Protein AF-F2KDV9-F1 (afdb_monomer)

Secondary structure (DSSP, 8-state):
-HHHHHHHHHHHHHHHHHHHHHHHHHHHHHTTT--S-TT-TT---S--HHHHHHHHHHHHHHHHHHHHHHHHHHHHHTTTS-HHHHHHHHHHHHHHHHHHHHHHHHHHHHHSTTSHHHHHHHHHHHHHHHHHHHHSPPP-------

Foldseek 3Di:
DVVVLLVQLVVLLVLLLVLLVLLLVLLVVLCVPPALDPPDSVDNPDHRPLVVLSVVLVVLSVQLNVLQVVLSVVCVVCVPPDLVVNQVSLCVSNVSVLVSLVSQLVSLVPRRVVPPSSVSSNVSSVSSNVSSVVSGDDDPDPPPPD

Structure (mmCIF, N/CA/C/O backbone):
data_AF-F2KDV9-F1
#
_entry.id   AF-F2KDV9-F1
#
loop_
_atom_site.group_PDB
_atom_site.id
_atom_site.type_symbol
_atom_site.label_atom_id
_atom_site.label_alt_id
_atom_site.label_comp_id
_atom_site.label_asym_id
_atom_site.label_entity_id
_atom_site.label_seq_id
_atom_site.pdbx_PDB_ins_code
_atom_site.Cartn_x
_atom_site.Cartn_y
_atom_site.Cartn_z
_atom_site.occupancy
_a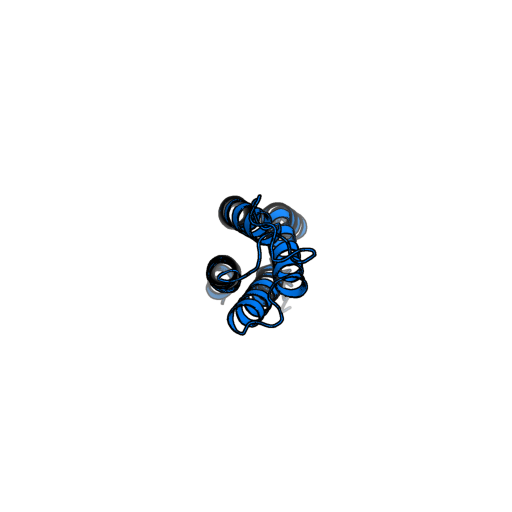tom_site.B_iso_or_equiv
_atom_site.auth_seq_id
_atom_site.auth_comp_id
_atom_site.auth_asym_id
_atom_site.auth_atom_id
_atom_site.pdbx_PDB_model_num
ATOM 1 N N . MET A 1 1 ? -8.749 -10.512 27.404 1.00 46.06 1 MET A N 1
ATOM 2 C CA . MET A 1 1 ? -8.938 -10.671 25.937 1.00 46.06 1 MET A CA 1
ATOM 3 C C . MET A 1 1 ? -9.167 -9.361 25.161 1.00 46.06 1 MET A C 1
ATOM 5 O O . MET A 1 1 ? -8.765 -9.292 24.007 1.00 46.06 1 MET A O 1
ATOM 9 N N . MET A 1 2 ? -9.738 -8.299 25.754 1.00 39.50 2 MET A N 1
ATOM 10 C CA . MET A 1 2 ? -10.058 -7.034 25.053 1.00 39.50 2 MET A CA 1
ATOM 11 C C . MET A 1 2 ? -8.856 -6.205 24.546 1.00 39.50 2 MET A C 1
ATOM 13 O O . MET A 1 2 ? -8.985 -5.516 23.536 1.00 39.50 2 MET A O 1
ATOM 17 N N . GLY A 1 3 ? -7.678 -6.288 25.177 1.00 42.25 3 GLY A N 1
ATOM 18 C CA . GLY A 1 3 ? -6.473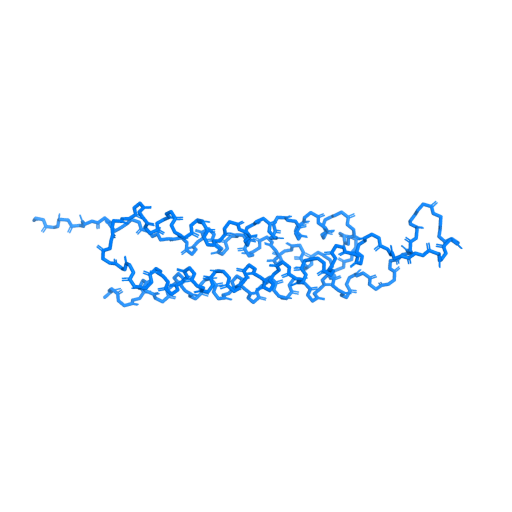 -5.574 24.714 1.00 42.25 3 GLY A CA 1
ATOM 19 C C . GLY A 1 3 ? -5.880 -6.119 23.405 1.00 42.25 3 GLY A C 1
ATOM 20 O O . GLY A 1 3 ? -5.303 -5.368 22.622 1.00 42.25 3 GLY A O 1
ATOM 21 N N . PHE A 1 4 ? -6.088 -7.407 23.113 1.00 40.28 4 PHE A N 1
ATOM 22 C CA . PHE A 1 4 ? -5.492 -8.082 21.953 1.00 40.28 4 PHE A CA 1
ATOM 23 C C . PHE A 1 4 ? -6.148 -7.658 20.625 1.00 40.28 4 PHE A C 1
ATOM 25 O O . PHE A 1 4 ? -5.480 -7.530 19.600 1.00 40.28 4 PHE A O 1
ATOM 32 N N . MET A 1 5 ? -7.453 -7.357 20.647 1.00 48.62 5 MET A N 1
ATOM 33 C CA . MET A 1 5 ? -8.191 -6.886 19.467 1.00 48.62 5 MET A CA 1
ATOM 34 C C . MET A 1 5 ? -7.814 -5.456 19.053 1.00 48.62 5 MET A C 1
ATOM 36 O O . MET A 1 5 ? -7.805 -5.163 17.860 1.00 48.62 5 MET A O 1
ATOM 40 N N . LYS A 1 6 ? -7.448 -4.586 20.009 1.00 54.81 6 LYS A N 1
ATOM 41 C CA . LYS A 1 6 ? -7.051 -3.189 19.745 1.00 54.81 6 LYS A CA 1
ATOM 42 C C . LYS A 1 6 ? -5.765 -3.101 18.918 1.00 54.81 6 LYS A C 1
ATOM 44 O O . LYS A 1 6 ? -5.653 -2.254 18.039 1.00 54.81 6 LYS A O 1
ATOM 49 N N . HIS A 1 7 ? -4.812 -3.998 19.164 1.00 63.78 7 HIS A N 1
ATOM 50 C CA . HIS A 1 7 ? -3.532 -3.986 18.460 1.00 63.78 7 HIS A CA 1
ATOM 51 C C . HIS A 1 7 ? -3.597 -4.604 17.065 1.00 63.78 7 HIS A C 1
ATOM 53 O O . HIS A 1 7 ? -2.810 -4.217 16.210 1.00 63.78 7 HIS A O 1
ATOM 59 N N . ARG A 1 8 ? -4.513 -5.544 16.808 1.00 79.62 8 ARG A N 1
ATOM 60 C CA . ARG A 1 8 ? -4.518 -6.293 15.544 1.00 79.62 8 ARG A CA 1
ATOM 61 C C . ARG A 1 8 ? -4.823 -5.408 14.333 1.00 79.62 8 ARG A C 1
ATOM 63 O O . ARG A 1 8 ? -4.043 -5.427 13.393 1.00 79.62 8 ARG A O 1
ATOM 70 N N . GLY A 1 9 ? -5.901 -4.620 14.359 1.00 81.38 9 GLY A N 1
ATOM 71 C CA . GLY A 1 9 ? -6.278 -3.766 13.219 1.00 81.38 9 GLY A CA 1
ATOM 72 C C . GLY A 1 9 ? -5.215 -2.713 12.891 1.00 81.38 9 GLY A C 1
ATOM 73 O O . GLY A 1 9 ? -4.843 -2.547 11.737 1.00 81.38 9 GLY A O 1
ATOM 74 N N . MET A 1 10 ? -4.645 -2.078 13.919 1.00 83.69 10 MET A N 1
ATOM 75 C CA . MET A 1 10 ? -3.583 -1.082 13.747 1.00 83.69 10 MET A CA 1
ATOM 76 C C . MET A 1 10 ? -2.273 -1.703 13.242 1.00 83.69 10 MET A C 1
ATOM 78 O O . MET A 1 10 ? -1.630 -1.132 12.370 1.00 83.69 10 MET A O 1
ATOM 82 N N . LYS A 1 11 ? -1.900 -2.895 13.735 1.00 88.81 11 LYS A N 1
ATOM 83 C CA . LYS A 1 11 ? -0.735 -3.641 13.232 1.00 88.81 11 LYS A CA 1
ATOM 84 C C . LYS A 1 11 ? -0.907 -4.040 11.767 1.00 88.81 11 LYS A C 1
ATOM 86 O O . LYS A 1 11 ? 0.035 -3.905 11.000 1.00 88.81 11 LYS A O 1
ATOM 91 N N . LEU A 1 12 ? -2.098 -4.502 11.382 1.00 92.06 12 LEU A N 1
ATOM 92 C CA . LEU A 1 12 ? -2.402 -4.856 9.993 1.00 92.06 12 LEU A CA 1
ATOM 93 C C . LEU A 1 12 ? -2.393 -3.623 9.080 1.00 92.06 12 LEU A C 1
ATOM 95 O O . LEU A 1 12 ? -1.820 -3.685 8.000 1.00 92.06 12 LEU A O 1
ATOM 99 N N . GLY A 1 13 ? -2.944 -2.492 9.534 1.00 90.69 13 GLY A N 1
ATOM 100 C CA . GLY A 1 13 ? -2.863 -1.222 8.807 1.00 90.69 13 GLY A CA 1
ATOM 101 C C . GLY A 1 13 ? -1.422 -0.733 8.630 1.00 90.69 13 GLY A C 1
ATOM 102 O O . GLY A 1 13 ? -1.033 -0.361 7.529 1.00 90.69 13 GLY A O 1
ATOM 103 N N . ALA A 1 14 ? -0.596 -0.811 9.678 1.00 92.50 14 ALA A N 1
ATOM 104 C CA . ALA A 1 14 ? 0.826 -0.479 9.586 1.00 92.50 14 ALA A CA 1
ATOM 105 C C . ALA A 1 14 ? 1.577 -1.421 8.628 1.00 92.50 14 ALA A C 1
ATOM 107 O O . ALA A 1 14 ? 2.372 -0.961 7.814 1.00 92.50 14 ALA A O 1
ATOM 108 N N . ALA A 1 15 ? 1.286 -2.725 8.673 1.00 94.94 15 ALA A N 1
ATOM 109 C CA . ALA A 1 15 ? 1.850 -3.691 7.734 1.00 94.94 15 ALA A CA 1
ATOM 110 C C . ALA A 1 15 ? 1.444 -3.381 6.282 1.00 94.94 15 ALA A C 1
ATOM 112 O O . ALA A 1 15 ? 2.285 -3.461 5.394 1.00 94.94 15 ALA A O 1
ATOM 113 N N . ALA A 1 16 ? 0.196 -2.959 6.045 1.00 95.19 16 ALA A N 1
ATOM 114 C CA . ALA A 1 16 ? -0.279 -2.559 4.720 1.00 95.19 16 ALA A CA 1
ATOM 115 C C . ALA A 1 16 ? 0.500 -1.352 4.164 1.00 95.19 16 ALA A C 1
ATOM 117 O O . ALA A 1 16 ? 0.844 -1.347 2.982 1.00 95.19 16 ALA A O 1
ATOM 118 N N . ILE A 1 17 ? 0.824 -0.371 5.020 1.00 95.12 17 ILE A N 1
ATOM 119 C CA . ILE A 1 17 ? 1.678 0.782 4.678 1.00 95.12 17 ILE A CA 1
ATOM 120 C C . ILE A 1 17 ? 3.079 0.323 4.285 1.00 95.12 17 ILE A C 1
ATOM 122 O O . ILE A 1 17 ? 3.563 0.681 3.215 1.00 95.12 17 ILE A O 1
ATOM 126 N N . VAL A 1 18 ? 3.715 -0.505 5.118 1.00 96.56 18 VAL A N 1
ATOM 127 C CA . VAL A 1 18 ? 5.059 -1.025 4.831 1.00 96.56 18 VAL A CA 1
ATOM 128 C C . VAL A 1 18 ? 5.067 -1.796 3.514 1.00 96.56 18 VAL A C 1
ATOM 130 O O . VAL A 1 18 ? 5.954 -1.592 2.693 1.00 96.56 18 VAL A O 1
ATOM 133 N N . PHE A 1 19 ? 4.062 -2.636 3.274 1.00 96.75 19 PHE A N 1
ATOM 134 C CA . PHE A 1 19 ? 3.981 -3.411 2.040 1.00 96.75 19 PHE A CA 1
ATOM 135 C C . PHE A 1 19 ? 3.766 -2.529 0.812 1.00 96.75 19 PHE A C 1
ATOM 137 O O . PHE A 1 19 ? 4.416 -2.759 -0.202 1.00 96.75 19 PHE A O 1
ATOM 144 N N . ALA A 1 20 ? 2.949 -1.478 0.911 1.00 95.38 20 ALA A N 1
ATOM 145 C CA . ALA A 1 20 ? 2.756 -0.537 -0.189 1.00 95.38 20 ALA A CA 1
ATOM 146 C C . ALA A 1 20 ? 4.038 0.243 -0.514 1.00 95.38 20 ALA A C 1
ATOM 148 O O . ALA A 1 20 ? 4.354 0.452 -1.681 1.00 95.38 20 ALA A O 1
ATOM 149 N N . LEU A 1 21 ? 4.799 0.644 0.511 1.00 95.31 21 LEU A N 1
ATOM 150 C CA . LEU A 1 21 ? 6.090 1.308 0.328 1.00 95.31 21 LEU A CA 1
ATOM 151 C C . LEU A 1 21 ? 7.111 0.375 -0.328 1.00 95.31 21 LEU A C 1
ATOM 153 O O . LEU A 1 21 ? 7.778 0.775 -1.278 1.00 95.31 21 LEU A O 1
ATOM 157 N N . MET A 1 22 ? 7.199 -0.875 0.130 1.00 95.56 22 MET A N 1
ATOM 158 C CA . MET A 1 22 ? 8.063 -1.883 -0.489 1.00 95.56 22 MET A CA 1
ATOM 159 C C . MET A 1 22 ? 7.657 -2.160 -1.940 1.00 95.56 22 MET A C 1
ATOM 161 O O . MET A 1 22 ? 8.528 -2.266 -2.798 1.00 95.56 22 MET A O 1
ATOM 165 N N . ALA A 1 23 ? 6.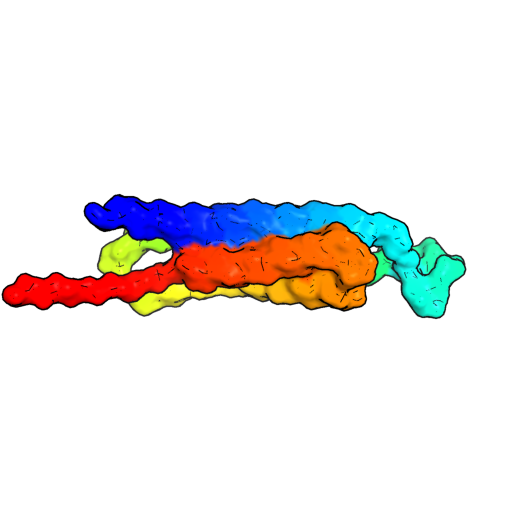354 -2.206 -2.234 1.00 94.81 23 ALA A N 1
ATOM 166 C CA . ALA A 1 23 ? 5.852 -2.350 -3.597 1.00 94.81 23 ALA A CA 1
ATOM 167 C C . ALA A 1 23 ? 6.305 -1.191 -4.498 1.00 94.81 23 ALA A C 1
ATOM 169 O O . ALA A 1 23 ? 6.808 -1.443 -5.589 1.00 94.81 23 ALA A O 1
ATOM 170 N N . CYS A 1 24 ? 6.203 0.060 -4.025 1.00 93.19 24 CYS A N 1
ATOM 171 C CA . CYS A 1 24 ? 6.716 1.226 -4.752 1.00 93.19 24 CYS A CA 1
ATOM 172 C C . CYS A 1 24 ? 8.220 1.117 -5.028 1.00 93.19 24 CYS A C 1
ATOM 174 O O . CYS A 1 24 ? 8.665 1.425 -6.130 1.00 93.19 24 CYS A O 1
ATOM 176 N N . VAL A 1 25 ? 9.004 0.676 -4.040 1.00 94.00 25 VAL A N 1
ATOM 177 C CA . VAL A 1 25 ? 10.456 0.507 -4.188 1.00 94.00 25 VAL A CA 1
ATOM 178 C C . VAL A 1 25 ? 10.776 -0.578 -5.218 1.00 94.00 25 VAL A C 1
ATOM 180 O O . VAL A 1 25 ? 11.595 -0.349 -6.101 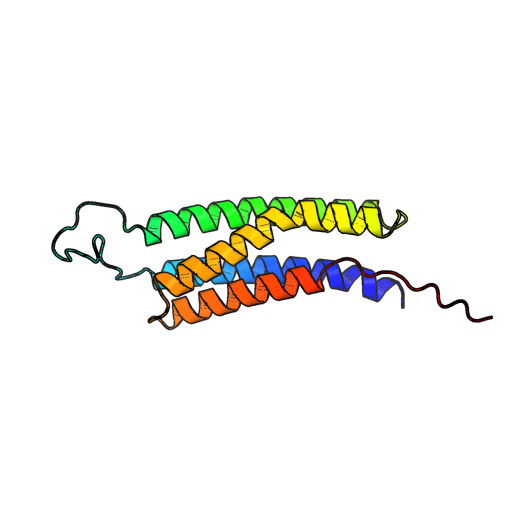1.00 94.00 25 VAL A O 1
ATOM 183 N N . PHE A 1 26 ? 10.108 -1.732 -5.164 1.00 94.25 26 PHE A N 1
ATOM 184 C CA . PHE A 1 26 ? 10.297 -2.779 -6.170 1.00 94.25 26 PHE A CA 1
ATOM 185 C C . PHE A 1 26 ? 9.895 -2.316 -7.566 1.00 94.25 26 PHE A C 1
ATOM 187 O O . PHE A 1 26 ? 10.621 -2.588 -8.514 1.00 94.25 26 PHE A O 1
ATOM 194 N N . LEU A 1 27 ? 8.794 -1.571 -7.690 1.00 90.75 27 LEU A N 1
ATOM 195 C CA . LEU A 1 27 ? 8.364 -1.007 -8.964 1.00 90.75 27 LEU A CA 1
ATOM 196 C C . LEU A 1 27 ? 9.392 -0.015 -9.525 1.00 90.75 27 LEU A C 1
ATOM 198 O O . LEU A 1 27 ? 9.670 -0.049 -10.716 1.00 90.75 27 LEU A O 1
ATOM 202 N N . LEU A 1 28 ? 9.987 0.826 -8.673 1.00 91.12 28 LEU A N 1
ATOM 203 C CA . LEU A 1 28 ? 11.031 1.773 -9.072 1.00 91.12 28 LEU A CA 1
ATOM 204 C C . LEU A 1 28 ? 12.262 1.068 -9.653 1.00 91.12 28 LEU A C 1
ATOM 206 O O . LEU A 1 28 ? 12.827 1.537 -10.631 1.00 91.12 28 LEU A O 1
ATOM 210 N N . PHE A 1 29 ? 12.667 -0.059 -9.072 1.00 90.00 29 PHE A N 1
ATOM 211 C CA . PHE A 1 29 ? 13.768 -0.854 -9.616 1.00 90.00 29 PHE A CA 1
ATOM 212 C C . PHE A 1 29 ? 13.352 -1.700 -10.824 1.00 90.00 29 PHE A C 1
ATOM 214 O O . PHE A 1 29 ? 14.182 -2.008 -11.669 1.00 90.00 29 PHE A O 1
ATOM 221 N N . ALA A 1 30 ? 12.077 -2.074 -10.928 1.00 88.81 30 ALA A N 1
ATOM 222 C CA . ALA A 1 30 ? 11.561 -2.863 -12.042 1.00 88.81 30 ALA A CA 1
ATOM 223 C C . ALA A 1 30 ? 11.449 -2.071 -13.353 1.00 88.81 30 ALA A C 1
ATOM 225 O O . ALA A 1 30 ? 11.384 -2.679 -14.415 1.00 88.81 30 ALA A O 1
ATOM 226 N N . ILE A 1 31 ? 11.403 -0.736 -13.285 1.00 85.75 31 ILE A N 1
ATOM 227 C CA . ILE A 1 31 ? 11.371 0.123 -14.478 1.00 85.75 31 ILE A CA 1
ATOM 228 C C . ILE A 1 31 ? 12.762 0.442 -15.038 1.00 85.75 31 ILE A C 1
ATOM 230 O O . ILE A 1 31 ? 12.858 1.087 -16.082 1.00 85.75 31 ILE A O 1
ATOM 234 N N . ASP A 1 32 ? 13.828 0.019 -14.356 1.00 80.06 32 ASP A N 1
ATOM 235 C CA . ASP A 1 32 ? 15.192 0.210 -14.836 1.00 80.06 32 ASP A CA 1
ATOM 236 C C . ASP A 1 32 ? 15.403 -0.612 -16.118 1.00 80.06 32 ASP A C 1
ATOM 238 O O . ASP A 1 32 ? 15.214 -1.829 -16.134 1.00 80.06 32 ASP A O 1
ATOM 242 N N . GLY A 1 33 ? 15.728 0.068 -17.219 1.00 68.62 33 GLY A N 1
ATOM 243 C CA . GLY A 1 33 ? 15.847 -0.538 -18.549 1.00 68.62 33 GLY A CA 1
ATOM 244 C C . GLY A 1 33 ? 14.563 -0.580 -19.392 1.00 68.62 33 GLY A C 1
ATOM 245 O O . GLY A 1 33 ? 14.603 -1.122 -20.497 1.00 68.62 33 GLY A O 1
ATOM 246 N N . VAL A 1 34 ? 13.444 0.004 -18.938 1.00 72.12 34 VAL A N 1
ATOM 247 C CA . VAL A 1 34 ? 12.243 0.147 -19.783 1.00 72.12 34 VAL A CA 1
ATOM 248 C C . VAL A 1 34 ? 12.486 1.225 -20.853 1.00 72.12 34 VAL A C 1
ATOM 250 O O . VAL A 1 34 ? 12.823 2.357 -20.496 1.00 72.12 34 VAL A O 1
ATOM 253 N N . PRO A 1 35 ? 12.303 0.921 -22.155 1.00 67.06 35 PRO A N 1
ATOM 254 C CA . PRO A 1 35 ? 12.493 1.902 -23.221 1.00 67.06 35 PRO A CA 1
ATOM 255 C C . PRO A 1 35 ? 11.489 3.056 -23.106 1.00 67.06 35 PRO A C 1
ATOM 257 O O . PRO A 1 35 ? 10.325 2.850 -22.758 1.00 67.06 35 PRO A O 1
ATOM 260 N N . GLU A 1 36 ? 11.928 4.272 -23.443 1.00 71.12 36 GLU A N 1
ATOM 261 C CA . GLU A 1 36 ? 11.100 5.486 -23.374 1.00 71.12 36 GLU A CA 1
ATOM 262 C C . GLU A 1 36 ? 9.852 5.393 -24.253 1.00 71.12 36 GLU A C 1
ATOM 264 O O . GLU A 1 36 ? 8.752 5.744 -23.817 1.00 71.12 36 GLU A O 1
ATOM 269 N N . ASN A 1 37 ? 10.014 4.839 -25.457 1.00 67.75 37 ASN A N 1
ATOM 270 C CA . ASN A 1 37 ? 8.928 4.545 -26.373 1.00 67.75 37 ASN A CA 1
ATOM 271 C C . ASN A 1 37 ? 8.919 3.045 -26.737 1.00 67.75 37 ASN A C 1
ATOM 273 O O . ASN A 1 37 ? 9.690 2.610 -27.596 1.00 67.75 37 ASN A O 1
ATOM 277 N N . PRO A 1 38 ? 8.028 2.229 -26.144 1.00 66.25 38 PRO A N 1
ATOM 278 C CA . PRO A 1 38 ? 7.944 0.804 -26.468 1.00 66.25 38 PRO A CA 1
ATOM 279 C C . PRO A 1 38 ? 7.484 0.535 -27.913 1.00 66.25 38 PRO A C 1
ATOM 281 O O . PRO A 1 38 ? 7.717 -0.554 -28.430 1.00 66.25 38 PRO A O 1
ATOM 284 N N . GLY A 1 39 ? 6.851 1.510 -28.580 1.00 71.12 39 GLY A N 1
ATOM 285 C CA . GLY A 1 39 ? 6.463 1.416 -29.991 1.00 71.12 39 GLY A CA 1
ATOM 286 C C . GLY A 1 39 ? 7.570 1.810 -30.976 1.00 71.12 39 GLY A C 1
ATOM 287 O O . GLY A 1 39 ? 7.496 1.442 -32.146 1.00 71.12 39 GLY A O 1
ATOM 288 N N . ASN A 1 40 ? 8.596 2.537 -30.520 1.00 72.06 40 ASN A N 1
ATOM 289 C CA . ASN A 1 40 ? 9.768 2.906 -31.311 1.00 72.06 40 ASN A CA 1
ATOM 290 C C . ASN A 1 40 ? 11.006 3.038 -30.399 1.00 72.06 40 ASN A C 1
ATOM 292 O O . ASN A 1 40 ? 11.287 4.131 -29.914 1.00 72.06 40 ASN A O 1
ATOM 296 N N . PRO A 1 41 ? 11.779 1.958 -30.190 1.00 68.00 41 PRO A N 1
ATOM 297 C CA . PRO A 1 41 ? 12.917 1.945 -29.265 1.00 68.00 41 PRO A CA 1
ATOM 298 C C . PRO A 1 41 ? 14.040 2.940 -29.598 1.00 68.00 41 PRO A C 1
ATOM 300 O O . PRO A 1 41 ? 14.917 3.170 -28.773 1.00 68.00 41 PRO A O 1
ATOM 303 N N . SER A 1 42 ? 14.057 3.486 -30.817 1.00 71.81 42 SER A N 1
ATOM 304 C CA . SER A 1 42 ? 15.034 4.487 -31.265 1.00 71.81 42 SER A CA 1
ATOM 305 C C . SER A 1 42 ? 14.648 5.919 -30.889 1.00 71.81 42 SER A C 1
ATOM 307 O O . SER A 1 42 ? 15.461 6.828 -31.036 1.00 71.81 42 SER A O 1
ATOM 309 N N . ASP A 1 43 ? 13.411 6.128 -30.443 1.00 71.12 43 ASP A N 1
ATOM 310 C CA . ASP A 1 43 ? 12.915 7.410 -29.969 1.00 71.12 43 ASP A CA 1
ATOM 311 C C . ASP A 1 43 ? 13.201 7.550 -28.471 1.00 71.12 43 ASP A C 1
ATOM 313 O O . ASP A 1 43 ? 12.517 6.965 -27.631 1.00 71.12 43 ASP A O 1
ATOM 317 N N . THR A 1 44 ? 14.247 8.312 -28.155 1.00 67.75 44 THR A N 1
ATOM 318 C CA . THR A 1 44 ? 14.660 8.659 -26.786 1.00 67.75 44 THR A CA 1
ATOM 319 C C . THR A 1 44 ? 14.175 10.060 -26.400 1.00 67.75 44 THR A C 1
ATOM 321 O O . THR A 1 44 ? 14.899 10.832 -25.765 1.00 67.75 44 THR A O 1
ATOM 324 N N . SER A 1 45 ? 13.000 10.452 -26.895 1.00 63.91 45 SER A N 1
ATOM 325 C CA . SER A 1 45 ? 12.391 11.737 -26.572 1.00 63.91 45 SER A CA 1
ATOM 326 C C . SER A 1 45 ? 11.171 11.531 -25.678 1.00 63.91 45 SER A C 1
ATOM 328 O O . SER A 1 45 ? 10.042 11.473 -26.157 1.00 63.91 45 SER A O 1
ATOM 330 N N . GLY A 1 46 ? 11.356 11.480 -24.359 1.00 68.56 46 GLY A N 1
ATOM 331 C CA . GLY A 1 46 ? 10.231 11.583 -23.430 1.00 68.56 46 GLY A CA 1
ATOM 332 C C . GLY A 1 46 ? 10.476 10.958 -22.066 1.00 68.56 46 GLY A C 1
ATOM 333 O O . GLY A 1 46 ? 11.543 10.440 -21.768 1.00 68.56 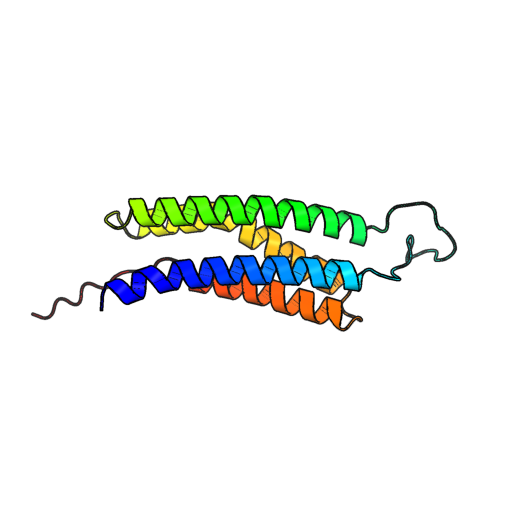46 GLY A O 1
ATOM 334 N N . LEU A 1 47 ? 9.456 11.011 -21.207 1.00 70.94 47 LEU A N 1
ATOM 335 C CA . LEU A 1 47 ? 9.431 10.195 -19.996 1.00 70.94 47 LEU A CA 1
ATOM 336 C C . LEU A 1 47 ? 8.645 8.913 -20.307 1.00 70.94 47 LEU A C 1
ATOM 338 O O . LEU A 1 47 ? 7.506 9.035 -20.772 1.00 70.94 47 LEU A O 1
ATOM 342 N N . PRO A 1 48 ? 9.173 7.713 -20.004 1.00 79.69 48 PRO A N 1
ATOM 343 C CA . PRO A 1 48 ? 8.401 6.485 -20.128 1.00 79.69 48 PRO A CA 1
ATOM 344 C C . PRO A 1 48 ? 7.077 6.616 -19.351 1.00 79.69 48 PRO A C 1
ATOM 346 O O . PRO A 1 48 ? 7.098 7.054 -18.192 1.00 79.69 48 PRO A O 1
ATOM 349 N N . PRO A 1 49 ? 5.921 6.208 -19.909 1.00 81.56 49 PRO A N 1
ATOM 350 C CA . PRO A 1 49 ? 4.636 6.286 -19.210 1.00 81.56 49 PRO A CA 1
ATOM 351 C C . PRO A 1 49 ? 4.665 5.614 -17.832 1.00 81.56 49 PRO A C 1
ATOM 353 O O . PRO A 1 49 ? 4.108 6.129 -16.862 1.00 81.56 49 PRO A O 1
ATOM 356 N N . VAL A 1 50 ? 5.389 4.497 -17.717 1.00 83.81 50 VAL A N 1
ATOM 357 C CA . VAL A 1 50 ? 5.561 3.778 -16.451 1.00 83.81 50 VAL A CA 1
ATOM 358 C C . VAL A 1 50 ? 6.258 4.632 -15.383 1.00 83.81 50 VAL A C 1
ATOM 360 O O . VAL A 1 50 ? 5.845 4.602 -14.226 1.00 83.81 50 VAL A O 1
ATOM 363 N N . ALA A 1 51 ? 7.235 5.465 -15.757 1.00 86.25 51 ALA A N 1
ATOM 364 C CA . ALA A 1 51 ? 7.933 6.348 -14.825 1.00 86.25 51 ALA A CA 1
ATOM 365 C C . ALA A 1 51 ? 6.990 7.421 -14.257 1.00 86.25 51 ALA A C 1
ATOM 367 O O . ALA A 1 51 ? 7.022 7.699 -13.057 1.00 86.25 51 ALA A O 1
ATOM 368 N N . MET A 1 52 ? 6.084 7.961 -15.082 1.00 89.00 52 MET A N 1
ATOM 369 C CA . MET A 1 52 ? 5.050 8.891 -14.612 1.00 89.00 52 MET A CA 1
ATOM 370 C C . MET A 1 52 ? 4.125 8.223 -13.585 1.00 89.00 52 MET A C 1
ATOM 372 O O . MET A 1 52 ? 3.865 8.789 -12.521 1.00 89.00 52 MET A O 1
ATOM 376 N N . TYR A 1 53 ? 3.671 6.995 -13.861 1.00 90.50 53 TYR A N 1
ATOM 377 C CA . TYR A 1 53 ? 2.829 6.243 -12.928 1.00 90.50 53 TYR A CA 1
ATOM 378 C C . TYR A 1 53 ? 3.547 5.905 -11.622 1.00 90.50 53 TYR A C 1
ATOM 380 O O . TYR A 1 53 ? 2.924 5.984 -10.566 1.00 90.50 53 TYR A O 1
ATOM 388 N N . VAL A 1 54 ? 4.842 5.581 -11.659 1.00 90.12 54 VAL A N 1
ATOM 389 C CA . VAL A 1 54 ? 5.635 5.320 -10.446 1.00 90.12 54 VAL A CA 1
ATOM 390 C C . VAL A 1 54 ? 5.681 6.557 -9.549 1.00 90.12 54 VAL A C 1
ATOM 392 O O . VAL A 1 54 ? 5.414 6.449 -8.352 1.00 90.12 54 VAL A O 1
ATOM 395 N N . VAL A 1 55 ? 5.937 7.743 -10.109 1.00 91.44 55 VAL A N 1
ATOM 396 C CA . VAL A 1 55 ? 5.938 9.000 -9.337 1.00 91.44 55 VAL A CA 1
ATOM 397 C C . VAL A 1 55 ? 4.560 9.266 -8.724 1.00 91.44 55 VAL A C 1
ATOM 399 O O . VAL A 1 55 ? 4.459 9.554 -7.529 1.00 91.44 55 VAL A O 1
ATOM 402 N N . ILE A 1 56 ? 3.492 9.096 -9.510 1.00 93.69 56 ILE A N 1
ATOM 403 C CA . ILE A 1 56 ? 2.110 9.241 -9.033 1.00 93.69 56 ILE A CA 1
ATOM 404 C C . ILE A 1 56 ? 1.822 8.254 -7.893 1.00 93.69 56 ILE A C 1
ATOM 406 O O . ILE A 1 56 ? 1.251 8.646 -6.876 1.00 93.69 56 ILE A O 1
ATOM 410 N N . LEU A 1 57 ? 2.244 6.994 -8.021 1.00 94.31 57 LEU A N 1
ATOM 411 C CA . LEU A 1 57 ? 2.070 5.969 -6.993 1.00 94.31 57 LEU A CA 1
ATOM 412 C C . LEU A 1 57 ? 2.825 6.315 -5.707 1.00 94.31 57 LEU A C 1
ATOM 414 O O . LEU A 1 57 ? 2.257 6.158 -4.630 1.00 94.31 57 LEU A O 1
ATOM 418 N N . PHE A 1 58 ? 4.047 6.848 -5.785 1.00 93.94 58 PHE A N 1
ATOM 419 C CA . PHE A 1 58 ? 4.773 7.332 -4.604 1.00 93.94 58 PHE A CA 1
ATOM 420 C C . PHE A 1 58 ? 4.010 8.442 -3.876 1.00 93.94 58 PHE A C 1
ATOM 422 O O . PHE A 1 58 ? 3.823 8.369 -2.658 1.00 93.94 58 PHE A O 1
ATOM 429 N N . SER A 1 59 ? 3.526 9.447 -4.611 1.00 94.94 59 SER A N 1
ATOM 430 C CA . SER A 1 59 ? 2.731 10.531 -4.026 1.00 94.94 59 SER A CA 1
ATOM 431 C C . SER A 1 59 ? 1.432 10.008 -3.407 1.00 94.94 59 SER A C 1
ATOM 433 O O . SER A 1 59 ? 1.098 10.354 -2.272 1.00 94.94 59 SER A O 1
ATOM 435 N N . LEU A 1 60 ? 0.724 9.128 -4.119 1.00 95.44 60 LEU A N 1
ATOM 436 C CA . LEU A 1 60 ? -0.527 8.541 -3.656 1.00 95.44 60 LEU A CA 1
ATOM 437 C C . LEU A 1 60 ? -0.333 7.660 -2.425 1.00 95.44 60 LEU A C 1
ATOM 439 O O . LEU A 1 60 ? -1.128 7.779 -1.500 1.00 95.44 60 LEU A O 1
ATOM 443 N N . VAL A 1 61 ? 0.713 6.827 -2.372 1.00 95.06 61 VAL A N 1
ATOM 444 C CA . VAL A 1 61 ? 1.028 6.005 -1.192 1.00 95.06 61 VAL A CA 1
ATOM 445 C C . VAL A 1 61 ? 1.339 6.893 0.007 1.00 95.06 61 VAL A C 1
ATOM 447 O O . VAL A 1 61 ? 0.869 6.600 1.106 1.00 95.06 61 VAL A O 1
ATOM 450 N N . GLY A 1 62 ? 2.061 8.001 -0.179 1.00 93.12 62 GLY A N 1
ATOM 451 C CA . GLY A 1 62 ? 2.315 8.969 0.890 1.00 93.12 62 GLY A CA 1
ATOM 452 C C . GLY A 1 62 ? 1.023 9.571 1.451 1.00 93.12 62 GLY A C 1
ATOM 453 O O . GLY A 1 62 ? 0.755 9.478 2.653 1.00 93.12 62 GLY A O 1
ATOM 454 N N . VAL A 1 63 ? 0.182 10.129 0.574 1.00 95.25 63 VAL A N 1
ATOM 455 C CA . VAL A 1 63 ? -1.093 10.761 0.956 1.00 95.25 63 VAL A CA 1
ATOM 456 C C . VAL A 1 63 ? -2.055 9.746 1.574 1.00 95.25 63 VAL A C 1
ATOM 458 O O . VAL A 1 63 ? -2.651 10.008 2.621 1.00 95.25 63 VAL A O 1
ATOM 461 N N . SER A 1 64 ? -2.190 8.566 0.970 1.00 94.94 64 SER A N 1
ATOM 462 C CA . SER A 1 64 ? -3.097 7.530 1.455 1.00 94.94 64 SER A CA 1
ATOM 463 C C . SER A 1 64 ? -2.643 6.945 2.788 1.00 94.94 64 SER A C 1
ATOM 465 O O . SER A 1 64 ? -3.477 6.714 3.658 1.00 94.94 64 SER A O 1
ATOM 467 N N . SER A 1 65 ? -1.335 6.771 2.996 1.00 93.19 65 SER A N 1
ATOM 468 C CA . SER A 1 65 ? -0.788 6.323 4.283 1.00 93.19 65 SER A CA 1
ATOM 469 C C . SER A 1 65 ? -1.065 7.339 5.387 1.00 93.19 65 SER A C 1
ATOM 471 O O . SER A 1 65 ? -1.468 6.959 6.488 1.00 93.19 65 SER A O 1
ATOM 473 N N . PHE A 1 66 ? -0.915 8.634 5.094 1.00 94.25 66 PHE A N 1
ATOM 474 C CA . PHE A 1 66 ? -1.241 9.698 6.040 1.00 94.25 66 PHE A CA 1
ATOM 475 C C . PHE A 1 66 ? -2.731 9.686 6.422 1.00 94.25 66 PHE A C 1
ATOM 477 O O . PHE A 1 66 ? -3.068 9.682 7.609 1.00 94.25 66 PHE A O 1
ATOM 484 N N . LEU A 1 67 ? -3.626 9.590 5.433 1.00 93.25 67 LEU A N 1
ATOM 485 C CA . LEU A 1 67 ? -5.074 9.474 5.646 1.00 93.25 67 LEU A CA 1
ATOM 486 C C . LEU A 1 67 ? -5.444 8.226 6.461 1.00 93.25 67 LEU A C 1
ATOM 488 O O . LEU A 1 67 ? -6.225 8.318 7.410 1.00 93.25 67 LEU A O 1
ATOM 492 N N . SER A 1 68 ? -4.849 7.073 6.152 1.00 91.56 68 SER A N 1
ATOM 493 C CA . SER A 1 68 ? -5.061 5.831 6.900 1.00 91.56 68 SER A CA 1
ATOM 494 C C . SER A 1 68 ? -4.584 5.933 8.348 1.00 91.56 68 SER A C 1
ATOM 496 O O . SER A 1 68 ? -5.269 5.442 9.248 1.00 91.56 68 SER A O 1
ATOM 498 N N . CYS A 1 69 ? -3.464 6.614 8.607 1.00 91.62 69 CYS A N 1
ATOM 499 C CA . CYS A 1 69 ? -3.000 6.907 9.963 1.00 91.62 69 CYS A CA 1
ATOM 500 C C . CYS A 1 69 ? -3.999 7.790 10.724 1.00 91.62 69 CYS A C 1
ATOM 502 O O . CYS A 1 69 ? -4.380 7.446 11.847 1.00 91.62 69 CYS A O 1
ATOM 504 N N . LEU A 1 70 ? -4.489 8.874 10.110 1.00 90.25 70 LEU A N 1
ATOM 505 C CA . LEU A 1 70 ? -5.519 9.734 10.705 1.00 90.25 70 LEU A CA 1
ATOM 506 C C . LEU A 1 70 ? -6.814 8.961 10.993 1.00 90.25 70 LEU A C 1
ATOM 508 O O . LEU A 1 70 ? -7.375 9.073 12.085 1.00 90.25 70 LEU A O 1
ATOM 512 N N . GLY A 1 71 ? -7.256 8.120 10.056 1.00 87.69 71 GLY A N 1
ATOM 513 C CA . GLY A 1 71 ? -8.397 7.227 10.247 1.00 87.69 71 GLY A CA 1
ATOM 514 C C . GLY A 1 71 ? -8.186 6.248 11.401 1.00 87.69 71 GLY A C 1
ATOM 515 O O . GLY A 1 71 ? -9.085 6.046 12.217 1.00 87.69 71 GLY A O 1
ATOM 516 N N . GLY A 1 72 ? -6.980 5.689 11.526 1.00 86.69 72 GLY A N 1
ATOM 517 C CA . GLY A 1 72 ? -6.582 4.833 12.642 1.00 86.69 72 GLY A CA 1
ATOM 518 C C . GLY A 1 72 ? -6.699 5.538 13.994 1.00 86.69 72 GLY A C 1
ATOM 519 O O . GLY A 1 72 ? -7.300 4.993 14.923 1.00 86.69 72 GLY A O 1
ATOM 520 N N . VAL A 1 73 ? -6.205 6.776 14.098 1.00 87.25 73 VAL A N 1
ATOM 521 C CA . VAL A 1 73 ? -6.352 7.607 15.306 1.00 87.25 73 VAL A CA 1
ATOM 522 C C . VAL A 1 73 ? -7.828 7.899 15.591 1.00 87.25 73 VAL A C 1
ATOM 524 O O . VAL A 1 73 ? -8.287 7.708 16.721 1.00 87.25 73 VAL A O 1
ATOM 527 N N . GLY A 1 74 ? -8.607 8.267 14.570 1.00 84.88 74 GLY A N 1
ATOM 528 C CA . GLY A 1 74 ? -10.048 8.501 14.694 1.00 84.88 74 GLY A CA 1
ATOM 529 C C . GLY A 1 74 ? -10.805 7.283 15.236 1.00 84.88 74 GLY A C 1
ATOM 530 O O . GLY A 1 74 ? -11.662 7.411 16.113 1.00 84.88 74 GLY A O 1
ATOM 531 N N . LEU A 1 75 ? -10.439 6.077 14.799 1.00 86.38 75 LEU A N 1
ATOM 532 C CA . LEU A 1 75 ? -11.031 4.827 15.286 1.00 86.38 75 LEU A CA 1
ATOM 533 C C . LEU A 1 75 ? -10.697 4.531 16.750 1.00 86.38 75 LEU A C 1
ATOM 535 O O . LEU A 1 75 ? -11.533 3.965 17.461 1.00 86.38 75 LEU A O 1
ATOM 539 N N . ILE A 1 76 ? -9.511 4.929 17.221 1.00 84.06 76 ILE A N 1
ATOM 540 C CA . ILE A 1 76 ? -9.130 4.806 18.635 1.00 84.06 76 ILE A CA 1
ATOM 541 C C . ILE A 1 76 ? -10.014 5.711 19.500 1.00 84.06 76 ILE A C 1
ATOM 543 O O . ILE A 1 76 ? -10.520 5.261 20.532 1.00 84.06 76 ILE A O 1
ATOM 547 N N . VAL A 1 77 ? -10.241 6.955 19.066 1.00 84.38 77 VAL A N 1
ATOM 548 C CA . VAL A 1 77 ? -11.097 7.921 19.776 1.00 84.38 77 VAL A CA 1
ATOM 549 C C . VAL A 1 77 ? -12.553 7.449 19.789 1.00 84.38 77 VAL A C 1
ATOM 551 O O . VAL A 1 77 ? -13.221 7.480 20.823 1.00 84.38 77 VAL A O 1
ATOM 554 N N . MET A 1 78 ? -13.044 6.914 18.671 1.00 82.38 78 MET A N 1
ATOM 555 C CA . MET A 1 78 ? -14.433 6.470 18.519 1.00 82.38 78 MET A CA 1
ATOM 556 C C . MET A 1 78 ? -14.697 5.032 18.985 1.00 82.38 78 MET A C 1
ATOM 558 O O . MET A 1 78 ? -15.695 4.426 18.587 1.00 82.38 78 MET A O 1
ATOM 562 N N . ARG A 1 79 ? -13.851 4.466 19.857 1.00 73.69 79 ARG A N 1
ATOM 563 C CA . ARG A 1 79 ? -13.933 3.049 20.266 1.00 73.69 79 ARG A CA 1
ATOM 564 C C . ARG A 1 79 ? -15.304 2.608 20.788 1.00 73.69 79 ARG A C 1
ATOM 566 O O . ARG A 1 79 ? -15.671 1.457 20.571 1.00 73.69 79 ARG A O 1
ATOM 573 N N . TYR A 1 80 ? -16.046 3.509 21.433 1.00 77.69 80 TYR A N 1
ATOM 574 C CA . TYR A 1 80 ? -17.356 3.241 22.039 1.00 77.69 80 TYR A CA 1
ATOM 575 C C . TYR A 1 80 ? -18.546 3.582 21.135 1.00 77.69 80 TYR A C 1
ATOM 577 O O . TYR A 1 80 ? -19.694 3.402 21.530 1.00 77.69 80 TYR A O 1
ATOM 585 N N . LYS A 1 81 ? -18.299 4.106 19.931 1.00 82.56 81 LYS A N 1
ATOM 586 C CA . LYS A 1 81 ? -19.363 4.447 18.987 1.00 82.56 81 LYS A CA 1
ATOM 587 C C . LYS A 1 81 ? -19.879 3.202 18.263 1.00 82.56 81 LYS A C 1
ATOM 589 O O . LYS A 1 81 ? -19.243 2.144 18.244 1.00 82.56 81 LYS A O 1
ATOM 594 N N . ALA A 1 82 ? -21.044 3.354 17.634 1.00 85.25 82 ALA A N 1
ATOM 595 C CA . ALA A 1 82 ? -21.691 2.301 16.866 1.00 85.25 82 ALA A CA 1
ATOM 596 C C . ALA A 1 82 ? -20.740 1.677 15.831 1.00 85.25 82 ALA A C 1
ATOM 598 O O . ALA A 1 82 ? -19.956 2.364 15.172 1.00 85.25 82 ALA A O 1
ATOM 599 N N . TYR A 1 83 ? -20.854 0.360 15.651 1.00 85.44 83 TYR A N 1
ATOM 600 C CA . TYR A 1 83 ? -20.069 -0.398 14.675 1.00 85.44 83 TYR A CA 1
ATOM 601 C C . TYR A 1 83 ? -20.120 0.210 13.265 1.00 85.44 83 TYR A C 1
ATOM 603 O O . TYR A 1 83 ? -19.073 0.401 12.653 1.00 85.44 83 TYR A O 1
ATOM 611 N N . LYS A 1 84 ? -21.319 0.585 12.798 1.00 88.19 84 LYS A N 1
ATOM 612 C CA . LYS A 1 84 ? -21.532 1.178 11.469 1.00 88.19 84 LYS A CA 1
ATOM 613 C C . LYS A 1 84 ? -20.728 2.467 11.266 1.00 88.19 84 LYS A C 1
ATOM 615 O O . LYS A 1 84 ? -20.123 2.638 10.217 1.00 88.19 84 LYS A O 1
ATOM 620 N N . LEU A 1 85 ? -20.662 3.332 12.284 1.00 88.12 85 LEU A N 1
ATOM 621 C CA . LEU A 1 85 ? -19.907 4.586 12.211 1.00 88.12 85 LEU A CA 1
ATOM 622 C C . LEU A 1 85 ? -18.397 4.329 12.127 1.00 88.12 85 LEU A C 1
ATOM 624 O O . LEU A 1 85 ? -17.709 4.942 11.318 1.00 88.12 85 LEU A O 1
ATOM 628 N N . ARG A 1 86 ? -17.884 3.377 12.919 1.00 88.56 86 ARG A N 1
ATOM 629 C CA . ARG A 1 86 ? -16.471 2.969 12.854 1.00 88.56 86 ARG A CA 1
ATOM 630 C C . ARG A 1 86 ? -16.126 2.379 11.486 1.00 88.56 86 ARG A C 1
ATOM 632 O O . ARG A 1 86 ? -15.094 2.720 10.924 1.00 88.56 86 ARG A O 1
ATOM 639 N N . LEU A 1 87 ? -16.989 1.526 10.934 1.00 90.00 87 LEU A N 1
ATOM 640 C CA . LEU A 1 87 ? -16.782 0.954 9.603 1.00 90.00 87 LEU A CA 1
ATOM 641 C C . LEU A 1 87 ? -16.785 2.034 8.515 1.00 90.00 87 LEU A C 1
ATOM 643 O O . LEU A 1 87 ? -15.913 2.014 7.655 1.00 90.00 87 LEU A O 1
ATOM 647 N N . PHE A 1 88 ? -17.710 2.993 8.585 1.00 92.00 88 PHE A N 1
ATOM 648 C CA . PHE A 1 88 ? -17.781 4.102 7.636 1.00 92.00 88 PHE A CA 1
ATOM 649 C C . PHE A 1 88 ? -16.507 4.957 7.648 1.00 92.00 88 PHE A C 1
ATOM 651 O O . PHE A 1 88 ? -15.927 5.205 6.598 1.00 92.00 88 PHE A O 1
ATOM 658 N N . ILE A 1 89 ? -16.021 5.341 8.833 1.00 90.12 89 ILE A N 1
ATOM 659 C CA . ILE A 1 89 ? -14.778 6.118 8.970 1.00 90.12 89 ILE A CA 1
ATOM 660 C C . ILE A 1 89 ? -13.573 5.315 8.479 1.00 90.12 89 ILE A C 1
ATOM 662 O O . ILE A 1 89 ? -12.722 5.858 7.780 1.00 90.12 89 ILE A O 1
ATOM 666 N N . TYR A 1 90 ? -13.509 4.021 8.812 1.00 92.00 90 TYR A N 1
ATOM 667 C CA . TYR A 1 90 ? -12.458 3.137 8.315 1.00 92.00 90 TYR A CA 1
ATOM 668 C C . TYR A 1 90 ? -12.459 3.078 6.783 1.00 92.00 90 TYR A C 1
ATOM 670 O O . TYR A 1 90 ? -11.410 3.252 6.167 1.00 92.00 90 TYR A O 1
ATOM 678 N N . ALA A 1 91 ? -13.627 2.868 6.174 1.00 92.94 91 ALA A N 1
ATOM 679 C CA . ALA A 1 91 ? -13.773 2.798 4.728 1.00 92.94 91 ALA A CA 1
ATOM 680 C C . ALA A 1 91 ? -13.375 4.121 4.066 1.00 92.94 91 ALA A C 1
ATOM 682 O O . ALA A 1 91 ? -12.580 4.107 3.136 1.00 92.94 91 ALA A O 1
ATOM 683 N N . LEU A 1 92 ? -13.848 5.257 4.585 1.00 93.56 92 LEU A N 1
ATOM 684 C CA . LEU A 1 92 ? -13.535 6.575 4.036 1.00 93.56 92 LEU A CA 1
ATOM 685 C C . LEU A 1 92 ? -12.033 6.888 4.115 1.00 93.56 92 LEU A C 1
ATOM 687 O O . LEU A 1 92 ? -11.448 7.344 3.138 1.00 93.56 92 LEU A O 1
ATOM 691 N N . ALA A 1 93 ? -11.396 6.588 5.251 1.00 92.12 93 ALA A N 1
ATOM 692 C CA . ALA A 1 93 ? -9.971 6.844 5.451 1.00 92.12 93 ALA A CA 1
ATOM 693 C C . ALA A 1 93 ? -9.065 5.946 4.595 1.00 92.12 93 ALA A C 1
ATOM 695 O O . ALA A 1 93 ? -7.980 6.369 4.209 1.00 92.12 93 ALA A O 1
ATOM 696 N N . ASN A 1 94 ? -9.498 4.717 4.294 1.00 94.56 94 ASN A 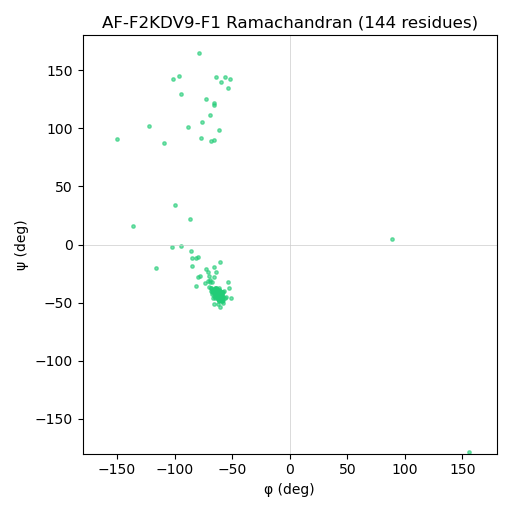N 1
ATOM 697 C CA . ASN A 1 94 ? -8.706 3.748 3.530 1.00 94.56 94 ASN A CA 1
ATOM 698 C C . ASN A 1 94 ? -9.142 3.626 2.062 1.00 94.56 94 ASN A C 1
ATOM 700 O O . ASN A 1 94 ? -8.504 2.887 1.318 1.00 94.56 94 ASN A O 1
ATOM 704 N N . LEU A 1 95 ? -10.185 4.339 1.621 1.00 94.38 95 LEU A N 1
ATOM 705 C CA . LEU A 1 95 ? -10.678 4.289 0.240 1.00 94.38 95 LEU A CA 1
ATOM 706 C C . LEU A 1 95 ? -9.581 4.682 -0.747 1.00 94.38 95 LEU A C 1
ATOM 708 O O . LEU A 1 95 ? -9.300 3.942 -1.685 1.00 94.38 95 LEU A O 1
ATOM 712 N N . VAL A 1 96 ? -8.930 5.820 -0.492 1.00 94.06 96 VAL A N 1
ATOM 713 C CA . VAL A 1 96 ? -7.817 6.301 -1.319 1.00 94.06 96 VAL A CA 1
ATOM 714 C C . VAL A 1 96 ? -6.696 5.268 -1.330 1.00 94.06 96 VAL A C 1
ATOM 716 O O . VAL A 1 96 ? -6.158 4.973 -2.386 1.00 94.06 96 VAL A O 1
ATOM 719 N N . PHE A 1 97 ? -6.397 4.642 -0.189 1.00 95.62 97 PHE A N 1
ATOM 720 C CA . PHE A 1 97 ? -5.336 3.642 -0.117 1.00 95.62 97 PHE A CA 1
ATOM 721 C C . PHE A 1 97 ? -5.668 2.361 -0.896 1.00 95.62 97 PHE A C 1
ATOM 723 O O . PHE A 1 97 ? -4.812 1.821 -1.593 1.00 95.62 97 PHE A O 1
ATOM 730 N N . MET A 1 98 ? -6.921 1.903 -0.845 1.00 95.94 98 MET A N 1
ATOM 731 C CA . MET A 1 98 ? -7.373 0.781 -1.669 1.00 95.94 98 MET A CA 1
ATOM 732 C C . MET A 1 98 ? -7.272 1.105 -3.160 1.00 95.94 98 MET A C 1
ATOM 734 O O . MET A 1 98 ? -6.767 0.285 -3.920 1.00 95.94 98 MET A O 1
ATOM 738 N N . LEU A 1 99 ? -7.683 2.306 -3.577 1.00 96.31 99 LEU A N 1
ATOM 739 C CA . LEU A 1 99 ? -7.553 2.742 -4.969 1.00 96.31 99 LEU A CA 1
ATOM 740 C C . LEU A 1 99 ? -6.085 2.819 -5.407 1.00 96.31 99 LEU A C 1
ATOM 742 O O . LEU A 1 99 ? -5.754 2.332 -6.485 1.00 96.31 99 LEU A O 1
ATOM 746 N N . THR A 1 100 ? -5.197 3.348 -4.560 1.00 95.75 100 THR A N 1
ATOM 747 C CA . THR A 1 100 ? -3.751 3.374 -4.819 1.00 95.75 100 THR A CA 1
ATOM 748 C C . THR A 1 100 ? -3.187 1.968 -4.994 1.00 95.75 100 THR A C 1
ATOM 750 O O . THR A 1 100 ? -2.424 1.729 -5.923 1.00 95.75 100 THR A O 1
ATOM 753 N N . ALA A 1 101 ? -3.565 1.021 -4.134 1.00 96.19 101 ALA A N 1
ATOM 754 C CA . ALA A 1 101 ? -3.083 -0.352 -4.236 1.00 96.19 101 ALA A CA 1
ATOM 755 C C . ALA A 1 101 ? -3.629 -1.066 -5.486 1.00 96.19 101 ALA A C 1
ATOM 757 O O . ALA A 1 101 ? -2.878 -1.783 -6.139 1.00 96.19 101 ALA A O 1
ATOM 758 N N . ILE A 1 102 ? -4.889 -0.827 -5.873 1.00 97.12 102 ILE A N 1
ATOM 759 C CA . ILE A 1 102 ? -5.452 -1.333 -7.139 1.00 97.12 102 ILE A CA 1
ATOM 760 C C . ILE A 1 102 ? -4.681 -0.769 -8.334 1.00 97.12 102 ILE A C 1
ATOM 762 O O . ILE A 1 102 ? -4.277 -1.528 -9.212 1.00 97.12 102 ILE A O 1
ATOM 766 N N . LEU A 1 103 ? -4.438 0.545 -8.357 1.00 95.94 103 LEU A N 1
ATOM 767 C CA . LEU A 1 103 ? -3.635 1.178 -9.401 1.00 95.94 103 LEU A CA 1
ATOM 768 C C . LEU A 1 103 ? -2.221 0.584 -9.445 1.00 95.94 103 LEU A C 1
ATOM 770 O O . LEU A 1 103 ? -1.725 0.291 -10.525 1.00 95.94 103 LEU A O 1
ATOM 774 N N . GLY A 1 104 ? -1.606 0.347 -8.284 1.00 94.88 104 GLY A N 1
ATOM 775 C CA . GLY A 1 104 ? -0.303 -0.305 -8.168 1.00 94.88 104 GLY A CA 1
ATOM 776 C C . GLY A 1 104 ? -0.281 -1.697 -8.800 1.00 94.88 104 GLY A C 1
ATOM 777 O O . GLY A 1 104 ? 0.587 -1.973 -9.621 1.00 94.88 104 GLY A O 1
ATOM 778 N N . VAL A 1 105 ? -1.278 -2.541 -8.505 1.00 96.19 105 VAL A N 1
ATOM 779 C CA . VAL A 1 105 ? -1.429 -3.862 -9.146 1.00 96.19 105 VAL A CA 1
ATOM 780 C C . VAL A 1 105 ? -1.548 -3.733 -10.667 1.00 96.19 105 VAL A C 1
ATOM 782 O O . VAL A 1 105 ? -0.884 -4.474 -11.389 1.00 96.19 105 VAL A O 1
ATOM 785 N N . LEU A 1 106 ? -2.368 -2.797 -11.158 1.00 94.56 106 LEU A N 1
ATOM 786 C CA . LEU A 1 106 ? -2.559 -2.584 -12.596 1.00 94.56 106 LEU A CA 1
ATOM 787 C C . LEU A 1 106 ? -1.269 -2.122 -13.282 1.00 94.56 106 LEU A C 1
ATOM 789 O O . LEU A 1 106 ? -0.925 -2.647 -14.336 1.00 94.56 106 LEU A O 1
ATOM 793 N N . VAL A 1 107 ? -0.538 -1.180 -12.682 1.00 92.06 107 VAL A N 1
ATOM 794 C CA . VAL A 1 107 ? 0.724 -0.669 -13.233 1.00 92.06 107 VAL A CA 1
ATOM 795 C C . VAL A 1 107 ? 1.800 -1.757 -13.224 1.00 92.06 107 VAL A C 1
ATOM 797 O O . VAL A 1 107 ? 2.439 -1.968 -14.251 1.00 92.06 107 VAL A O 1
ATOM 800 N N . SER A 1 108 ? 1.966 -2.498 -12.122 1.00 92.00 108 SER A N 1
ATOM 801 C CA . SER A 1 108 ? 2.900 -3.633 -12.073 1.00 92.00 108 SER A CA 1
ATOM 802 C C . SER A 1 108 ? 2.561 -4.698 -13.118 1.00 92.00 108 SER A C 1
ATOM 804 O O . SER A 1 108 ? 3.436 -5.167 -13.838 1.00 92.00 108 SER A O 1
ATOM 806 N N . GLY A 1 109 ? 1.282 -5.067 -13.230 1.00 90.00 109 GLY A N 1
ATOM 807 C CA . GLY A 1 109 ? 0.837 -6.098 -14.166 1.00 90.00 109 GLY A CA 1
ATOM 808 C C . GLY A 1 109 ? 0.935 -5.679 -15.633 1.00 90.00 109 GLY A C 1
ATOM 809 O O . GLY A 1 109 ? 1.195 -6.520 -16.486 1.00 90.00 109 GLY A O 1
ATOM 810 N N . ALA A 1 110 ? 0.744 -4.396 -15.940 1.00 89.19 110 ALA A N 1
ATOM 811 C CA . ALA A 1 110 ? 0.797 -3.905 -17.313 1.00 89.19 110 ALA A CA 1
ATOM 812 C C . ALA A 1 110 ? 2.227 -3.659 -17.809 1.00 89.19 110 ALA A C 1
ATOM 814 O O . ALA A 1 110 ? 2.496 -3.882 -18.986 1.00 89.19 110 ALA A O 1
ATOM 815 N N . TYR A 1 111 ? 3.126 -3.188 -16.938 1.00 85.94 111 TYR A N 1
ATOM 816 C CA . TYR A 1 111 ? 4.421 -2.654 -17.372 1.00 85.94 111 TYR A CA 1
ATOM 817 C C . TYR A 1 111 ? 5.643 -3.435 -16.897 1.00 85.94 111 TYR A C 1
ATOM 819 O O . TYR A 1 111 ? 6.707 -3.243 -17.471 1.00 85.94 111 TYR A O 1
ATOM 827 N N . THR A 1 112 ? 5.538 -4.256 -15.848 1.00 87.50 112 THR A N 1
ATOM 828 C CA . THR A 1 112 ? 6.719 -4.902 -15.245 1.00 87.50 112 THR A CA 1
ATOM 829 C C . THR A 1 112 ? 6.508 -6.383 -14.919 1.00 87.50 112 THR A C 1
ATOM 831 O O . THR A 1 112 ? 7.296 -6.968 -14.172 1.00 87.50 112 THR A O 1
ATOM 834 N N . TYR A 1 113 ? 5.467 -7.020 -15.471 1.00 88.25 113 TYR A N 1
ATOM 835 C CA . TYR A 1 113 ? 5.102 -8.413 -15.163 1.00 88.25 113 TYR A CA 1
ATOM 836 C C . TYR A 1 113 ? 6.159 -9.446 -15.584 1.00 88.25 113 TYR A C 1
ATOM 838 O O . TYR A 1 113 ? 6.189 -10.553 -15.052 1.00 88.25 113 TYR A O 1
ATOM 846 N N . ASP A 1 114 ? 6.997 -9.091 -16.549 1.00 87.25 114 ASP A N 1
ATOM 847 C CA . ASP A 1 114 ? 8.098 -9.880 -17.093 1.00 87.25 114 ASP A CA 1
ATOM 848 C C . ASP A 1 114 ? 9.368 -9.799 -16.232 1.00 87.25 114 ASP A C 1
ATOM 850 O O . ASP A 1 114 ? 10.284 -10.609 -16.381 1.00 87.25 114 ASP A O 1
ATOM 854 N N . THR A 1 115 ? 9.409 -8.871 -15.272 1.00 89.25 115 THR A N 1
ATOM 855 C CA . THR A 1 115 ? 10.530 -8.700 -14.346 1.00 89.25 115 THR A CA 1
ATOM 856 C C . THR A 1 115 ? 10.230 -9.321 -12.981 1.00 89.25 115 THR A C 1
ATOM 858 O O . THR A 1 115 ? 9.132 -9.205 -12.433 1.00 89.25 115 THR A O 1
ATOM 861 N N . PHE A 1 116 ? 11.244 -9.930 -12.359 1.00 91.56 116 PHE A N 1
ATOM 862 C CA . PHE A 1 116 ? 11.109 -10.493 -11.010 1.00 91.56 116 PHE A CA 1
ATOM 863 C C . PHE A 1 116 ? 10.679 -9.437 -9.974 1.00 91.56 116 PHE A C 1
ATOM 865 O O . PHE A 1 116 ? 9.824 -9.699 -9.126 1.00 91.56 116 PHE A O 1
ATOM 872 N N . LEU A 1 117 ? 11.233 -8.223 -10.063 1.00 92.06 117 LEU A N 1
ATOM 873 C CA . LEU A 1 117 ? 10.898 -7.119 -9.160 1.00 92.06 117 LEU A CA 1
ATOM 874 C C . LEU A 1 117 ? 9.481 -6.584 -9.396 1.00 92.06 117 LEU A C 1
ATOM 876 O O . LEU A 1 117 ? 8.790 -6.271 -8.429 1.00 92.06 117 LEU A O 1
ATOM 880 N N . GLY A 1 118 ? 9.005 -6.540 -10.641 1.00 91.38 118 GLY A N 1
ATOM 881 C CA . GLY A 1 118 ? 7.627 -6.156 -10.939 1.00 91.38 118 GLY A CA 1
ATOM 882 C C . GLY A 1 118 ? 6.608 -7.163 -10.409 1.00 91.38 118 GLY A C 1
ATOM 883 O O . GLY A 1 118 ? 5.611 -6.758 -9.807 1.00 91.38 118 GLY A O 1
ATOM 884 N N . ILE A 1 119 ? 6.899 -8.467 -10.503 1.00 94.19 119 ILE A N 1
ATOM 885 C CA . ILE A 1 119 ? 6.084 -9.524 -9.877 1.00 94.19 119 ILE A CA 1
ATOM 886 C C . ILE A 1 119 ? 6.043 -9.349 -8.352 1.00 94.19 119 ILE A C 1
ATOM 888 O O . ILE A 1 119 ? 4.971 -9.435 -7.749 1.00 94.19 119 ILE A O 1
ATOM 892 N N . LEU A 1 120 ? 7.182 -9.063 -7.710 1.00 95.62 120 LEU A N 1
ATOM 893 C CA . LEU A 1 120 ? 7.209 -8.768 -6.274 1.00 95.62 120 LEU A CA 1
ATOM 894 C C . LEU A 1 120 ? 6.389 -7.517 -5.933 1.00 95.62 120 LEU A C 1
ATOM 896 O O . LEU A 1 120 ? 5.605 -7.551 -4.985 1.00 95.62 120 LEU A O 1
ATOM 900 N N . GLY A 1 121 ? 6.507 -6.441 -6.714 1.00 93.69 121 GLY A N 1
ATOM 901 C CA . GLY A 1 121 ? 5.685 -5.238 -6.558 1.00 93.69 121 GLY A CA 1
ATOM 902 C C . GLY A 1 121 ? 4.186 -5.548 -6.623 1.00 93.69 121 GLY A C 1
ATOM 903 O O . GLY A 1 121 ? 3.431 -5.152 -5.732 1.00 93.69 121 GLY A O 1
ATOM 904 N N . LEU A 1 122 ? 3.770 -6.348 -7.609 1.00 94.88 122 LEU A N 1
ATOM 905 C CA . LEU A 1 122 ? 2.389 -6.803 -7.773 1.00 94.88 122 LEU A CA 1
ATOM 906 C C . LEU A 1 122 ? 1.895 -7.575 -6.544 1.00 94.88 122 LEU A C 1
ATOM 908 O O . LEU A 1 122 ? 0.821 -7.278 -6.015 1.00 94.88 122 LEU A O 1
ATOM 912 N N . ILE A 1 123 ? 2.682 -8.543 -6.062 1.00 96.94 123 ILE A N 1
ATOM 913 C CA . ILE A 1 123 ? 2.336 -9.347 -4.882 1.00 96.94 123 ILE A CA 1
ATOM 914 C C . ILE A 1 123 ? 2.181 -8.450 -3.653 1.00 96.94 123 ILE A C 1
ATOM 916 O O . ILE A 1 123 ? 1.222 -8.602 -2.897 1.00 96.94 123 ILE A O 1
ATOM 920 N N . PHE A 1 124 ? 3.089 -7.496 -3.449 1.00 96.94 124 PHE A N 1
ATOM 921 C CA . PHE A 1 124 ? 3.041 -6.614 -2.287 1.00 96.94 124 PHE A CA 1
ATOM 922 C C . PHE A 1 124 ? 1.839 -5.663 -2.331 1.00 96.94 124 PHE A C 1
ATOM 924 O O . PHE A 1 124 ? 1.161 -5.526 -1.312 1.00 96.94 124 PHE A O 1
ATOM 931 N N . TYR A 1 125 ? 1.489 -5.091 -3.489 1.00 96.81 125 TYR A N 1
ATOM 932 C CA . TYR A 1 125 ? 0.253 -4.309 -3.622 1.00 96.81 125 TYR A CA 1
ATOM 933 C C . TYR A 1 125 ? -1.005 -5.157 -3.384 1.00 96.81 125 TYR A C 1
ATOM 935 O O . TYR A 1 125 ? -1.934 -4.712 -2.703 1.00 96.81 125 TYR A O 1
ATOM 943 N N . ALA A 1 126 ? -1.034 -6.400 -3.874 1.00 96.38 126 ALA A N 1
ATOM 944 C CA . ALA A 1 126 ? -2.139 -7.319 -3.611 1.00 96.38 126 ALA A CA 1
ATOM 945 C C . ALA A 1 126 ? -2.255 -7.654 -2.112 1.00 96.38 126 ALA A C 1
ATOM 947 O O . ALA A 1 126 ? -3.350 -7.638 -1.544 1.00 96.38 126 ALA A O 1
ATOM 948 N N . LEU A 1 127 ? -1.129 -7.890 -1.433 1.00 96.75 127 LEU A N 1
ATOM 949 C CA . LEU A 1 127 ? -1.103 -8.115 0.012 1.00 96.75 127 LEU A CA 1
ATOM 950 C C . LEU A 1 127 ? -1.555 -6.876 0.792 1.00 96.75 127 LEU A C 1
ATOM 952 O O . LEU A 1 127 ? -2.282 -7.025 1.773 1.00 96.75 127 LEU A O 1
ATOM 956 N N . THR A 1 128 ? -1.205 -5.663 0.352 1.00 95.94 128 THR A N 1
ATOM 957 C CA . THR A 1 128 ? -1.727 -4.415 0.930 1.00 95.94 128 THR A CA 1
ATOM 958 C C . THR A 1 128 ? -3.258 -4.395 0.914 1.00 95.94 128 THR A C 1
ATOM 960 O O . THR A 1 128 ? -3.862 -4.093 1.944 1.00 95.94 128 THR A O 1
ATOM 963 N N . LEU A 1 129 ? -3.905 -4.786 -0.192 1.00 95.00 129 LEU A N 1
ATOM 964 C CA . LEU A 1 129 ? -5.371 -4.873 -0.265 1.00 95.00 129 LEU A CA 1
ATOM 965 C C . LEU A 1 129 ? -5.942 -5.871 0.745 1.00 95.00 129 LEU A C 1
ATOM 967 O O . LEU A 1 129 ? -6.866 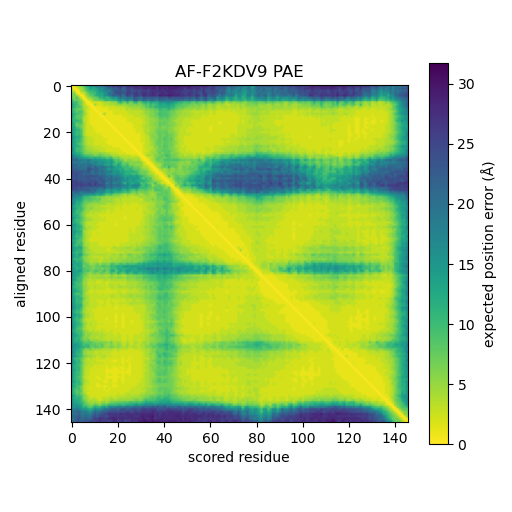-5.543 1.492 1.00 95.00 129 LEU A O 1
ATOM 971 N N . VAL A 1 130 ? -5.364 -7.071 0.811 1.00 96.25 130 VAL A N 1
ATOM 972 C CA . VAL A 1 130 ? -5.790 -8.107 1.762 1.00 96.25 130 VAL A CA 1
ATOM 973 C C . VAL A 1 130 ? -5.649 -7.606 3.201 1.00 96.25 130 VAL A C 1
ATOM 975 O O . VAL A 1 130 ? -6.569 -7.755 4.006 1.00 96.25 130 VAL A O 1
ATOM 978 N N . LEU A 1 131 ? -4.528 -6.966 3.535 1.00 94.81 131 LEU A N 1
ATOM 979 C CA . LEU A 1 131 ? -4.274 -6.431 4.870 1.00 94.81 131 LEU A CA 1
ATOM 980 C C . LEU A 1 131 ? -5.253 -5.318 5.252 1.00 94.81 131 LEU A C 1
ATOM 982 O O . LEU A 1 131 ? -5.719 -5.310 6.392 1.00 94.81 131 LEU A O 1
ATOM 986 N N . LEU A 1 132 ? -5.611 -4.428 4.321 1.00 93.69 132 LEU A N 1
ATOM 987 C CA . LEU A 1 132 ? -6.639 -3.408 4.548 1.00 93.69 132 LEU A CA 1
ATOM 988 C C . LEU A 1 132 ? -7.998 -4.059 4.846 1.00 93.69 132 LEU A C 1
ATOM 990 O O . LEU A 1 132 ? -8.615 -3.777 5.870 1.00 93.69 132 LEU A O 1
ATOM 994 N N . VAL A 1 133 ? -8.437 -5.029 4.043 1.00 93.56 133 VAL A N 1
ATOM 995 C CA . VAL A 1 133 ? -9.704 -5.737 4.308 1.00 93.56 133 VAL A CA 1
ATOM 996 C C . VAL A 1 133 ? -9.685 -6.430 5.678 1.00 93.56 133 VAL A C 1
ATOM 998 O O . VAL A 1 133 ? -10.650 -6.348 6.440 1.00 93.56 133 VAL A O 1
ATOM 1001 N N . LEU A 1 134 ? -8.566 -7.062 6.043 1.00 91.69 134 LEU A N 1
ATOM 1002 C CA . LEU A 1 134 ? -8.406 -7.731 7.338 1.00 91.69 134 LEU A CA 1
ATOM 1003 C C . LEU A 1 134 ? -8.290 -6.764 8.528 1.00 91.69 134 LEU A C 1
ATOM 1005 O O . LEU A 1 134 ? -8.570 -7.164 9.664 1.00 91.69 134 LEU A O 1
ATOM 1009 N N . ALA A 1 135 ? -7.870 -5.519 8.292 1.00 89.94 135 ALA A N 1
ATOM 1010 C CA . ALA A 1 135 ? -7.753 -4.473 9.304 1.00 89.94 135 ALA A CA 1
ATOM 1011 C C . ALA A 1 135 ? -9.096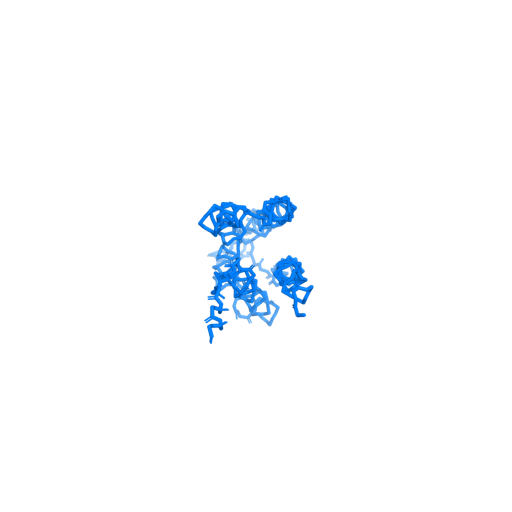 -3.801 9.640 1.00 89.94 135 ALA A C 1
ATOM 1013 O O . ALA A 1 135 ? -9.174 -3.081 10.642 1.00 89.94 135 ALA A O 1
ATOM 1014 N N . ALA A 1 136 ? -10.148 -4.053 8.853 1.00 88.88 136 ALA A N 1
ATOM 1015 C CA . ALA A 1 136 ? -11.468 -3.482 9.071 1.00 88.88 136 ALA A CA 1
ATOM 1016 C C . ALA A 1 136 ? -12.017 -3.791 10.483 1.00 88.88 136 ALA A C 1
ATOM 1018 O O . ALA A 1 136 ? -11.802 -4.882 11.034 1.00 88.88 136 ALA A O 1
ATOM 1019 N N . PRO A 1 137 ? -12.754 -2.845 11.100 1.00 84.88 137 PRO A N 1
ATOM 1020 C CA . PRO A 1 137 ? -13.357 -3.067 12.404 1.00 84.88 137 PRO A CA 1
ATOM 1021 C C . PRO A 1 137 ? -14.319 -4.257 12.346 1.00 84.88 137 PRO A C 1
ATOM 1023 O O . PRO A 1 137 ? -15.088 -4.417 11.398 1.00 84.88 137 PRO A O 1
ATOM 1026 N N . LYS A 1 138 ? -14.302 -5.084 13.396 1.00 83.12 138 LYS A N 1
ATOM 1027 C CA . LYS A 1 138 ? -15.195 -6.242 13.538 1.00 83.12 138 LYS A CA 1
ATOM 1028 C C . LYS A 1 138 ? -16.409 -5.894 14.392 1.00 83.12 138 LYS A C 1
ATOM 1030 O O . LYS A 1 138 ? -16.300 -5.126 15.353 1.00 83.12 138 LYS A O 1
ATOM 1035 N N . LYS A 1 139 ? -17.564 -6.473 14.060 1.00 78.06 139 LYS A N 1
ATOM 1036 C CA . LYS A 1 139 ? -18.754 -6.411 14.913 1.00 78.06 139 LYS A CA 1
ATOM 1037 C C . LYS A 1 139 ? -18.438 -7.180 16.199 1.00 78.06 139 LYS A C 1
ATOM 1039 O O . LYS A 1 139 ? -18.046 -8.340 16.139 1.00 78.06 139 LYS A O 1
ATOM 1044 N N . GLN A 1 140 ? -18.543 -6.524 17.354 1.00 65.31 140 GLN A N 1
ATOM 1045 C CA . GLN A 1 140 ? -18.519 -7.234 18.631 1.00 65.31 140 GLN A CA 1
ATOM 1046 C C . GLN A 1 140 ? -19.887 -7.884 18.795 1.00 65.31 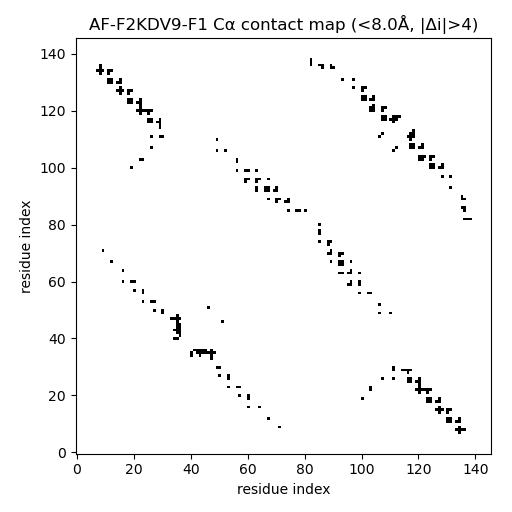140 GLN A C 1
ATOM 1048 O O . GLN A 1 140 ? -20.872 -7.191 19.038 1.00 65.31 140 GLN A O 1
ATOM 1053 N N . GLU A 1 141 ? -19.956 -9.196 18.602 1.00 53.59 141 GLU A N 1
ATOM 1054 C CA . GLU A 1 141 ? -21.102 -9.969 19.059 1.00 53.59 141 GLU A CA 1
ATOM 1055 C C . GLU A 1 141 ? -21.040 -9.986 20.583 1.00 53.59 141 GLU A C 1
ATOM 1057 O O . GLU A 1 141 ? -20.107 -10.521 21.185 1.00 53.59 141 GLU A O 1
ATOM 1062 N N . SER A 1 142 ? -21.988 -9.298 21.216 1.00 49.47 142 SER A N 1
ATOM 1063 C CA . SER A 1 142 ? -22.239 -9.445 22.640 1.00 49.47 142 SER A CA 1
ATOM 1064 C C . SER A 1 142 ? -22.652 -10.893 22.865 1.00 49.47 142 SER A C 1
ATOM 1066 O O . SER A 1 142 ? -23.799 -11.258 22.613 1.00 49.47 142 SER A O 1
ATOM 1068 N N . ILE A 1 143 ? -21.703 -11.723 23.297 1.00 49.69 143 ILE A N 1
ATOM 1069 C CA . ILE A 1 143 ? -22.004 -13.031 23.863 1.00 49.69 143 ILE A CA 1
ATOM 1070 C C . ILE A 1 143 ? -22.763 -12.742 25.157 1.00 49.69 143 ILE A C 1
ATOM 1072 O O . ILE A 1 143 ? -22.166 -12.527 26.210 1.00 49.69 143 ILE A O 1
ATOM 1076 N N . ILE A 1 144 ? -24.086 -12.661 25.052 1.00 53.00 144 ILE A N 1
ATOM 1077 C CA . ILE A 1 144 ? -24.983 -12.768 26.191 1.00 53.00 144 ILE A CA 1
ATOM 1078 C C . ILE A 1 144 ? -24.855 -14.230 26.623 1.00 53.00 144 ILE A C 1
ATOM 1080 O O . ILE A 1 144 ? -25.521 -15.107 26.082 1.00 53.00 144 ILE A O 1
ATOM 1084 N N . ARG A 1 145 ? -23.901 -14.513 27.517 1.00 48.03 145 ARG A N 1
ATOM 1085 C CA . ARG A 1 145 ? -23.967 -15.720 28.342 1.00 48.03 145 ARG A CA 1
ATOM 1086 C C . ARG A 1 145 ? -24.988 -15.404 29.430 1.00 48.03 145 ARG A C 1
ATOM 1088 O O . ARG A 1 145 ? -24.638 -14.742 30.405 1.00 48.03 145 ARG A O 1
ATOM 1095 N N . LEU A 1 146 ? -26.246 -15.741 29.150 1.00 52.78 146 LEU A N 1
ATOM 1096 C CA . LEU A 1 146 ? -27.247 -16.008 30.181 1.00 52.78 146 LEU A CA 1
ATOM 1097 C C . LEU A 1 146 ? -26.897 -17.336 30.856 1.00 52.78 146 LEU A C 1
ATOM 1099 O O . LEU A 1 146 ? -26.410 -18.234 30.128 1.00 52.78 146 LEU A O 1
#

Mean predicted aligned error: 7.24 Å

Solvent-accessible surface area (backbone atoms only — not comparable to full-atom values): 7758 Å² total; per-residue (Å²): 119,77,72,62,62,65,50,48,31,56,51,30,44,52,50,21,45,54,30,42,51,52,16,50,52,29,39,61,61,36,51,66,88,62,57,47,27,85,91,41,76,86,46,83,81,68,75,30,69,66,58,58,50,50,53,50,48,52,53,43,50,54,55,19,45,52,39,34,51,53,30,52,54,51,46,63,75,46,65,88,53,60,63,69,59,49,42,49,47,47,48,64,26,37,45,59,35,49,52,45,28,52,51,44,31,51,51,22,59,73,74,19,56,90,36,75,40,7,44,51,15,24,51,27,15,52,47,20,48,53,26,47,65,69,25,51,78,75,81,81,76,79,79,78,81,124

Sequence (146 aa):
MMGFMKHRGMKLGAAAIVFALMACVFLLFAIDGVPENPGNPSDTSGLPPVAMYVVILFSLVGVSSFLSCLGGVGLIVMRYKAYKLRLFIYALANLVFMLTAILGVLVSGAYTYDTFLGILGLIFYALTLVLLVLAAPKKQESIIRL

pLDDT: mean 84.8, std 13.91, range [39.5, 97.12]

Organism: Pseudomonas brassicacearum (strain NFM421) (NCBI:txid994484)

Radius of gyration: 18.83 Å; Cα contacts (8 Å, |Δi|>4): 170; chains: 1; bounding box: 43×28×62 Å